Protein AF-A0A527W519-F1 (afdb_monomer_lite)

Structure (mmCIF, N/CA/C/O backbone):
data_AF-A0A527W519-F1
#
_entry.id   AF-A0A527W519-F1
#
loop_
_atom_site.group_PDB
_atom_site.id
_atom_site.type_symbol
_atom_site.label_atom_id
_atom_site.label_alt_id
_atom_site.label_comp_id
_atom_site.label_asym_id
_atom_site.label_entity_id
_atom_site.label_seq_id
_atom_site.pdbx_PDB_ins_code
_atom_site.Cartn_x
_atom_site.Cartn_y
_atom_site.Cartn_z
_atom_site.occupancy
_atom_site.B_iso_or_equiv
_atom_site.auth_seq_id
_atom_site.auth_comp_id
_atom_site.auth_asym_id
_atom_site.auth_atom_id
_atom_site.pdbx_PDB_model_num
ATOM 1 N N . MET A 1 1 ? -1.863 3.036 0.961 1.00 98.06 1 MET A N 1
ATOM 2 C CA . MET A 1 1 ? -2.143 2.709 -0.455 1.00 98.06 1 MET A CA 1
ATOM 3 C C . MET A 1 1 ? -0.894 2.988 -1.272 1.00 98.06 1 MET A C 1
ATOM 5 O O . MET A 1 1 ? -0.318 4.059 -1.117 1.00 98.06 1 MET A O 1
ATOM 9 N N . VAL A 1 2 ? -0.443 2.022 -2.071 1.00 98.62 2 VAL A N 1
ATOM 10 C CA . VAL A 1 2 ? 0.849 2.045 -2.775 1.00 98.62 2 VAL A CA 1
ATOM 11 C C . VAL A 1 2 ? 0.603 1.931 -4.282 1.00 98.62 2 VAL A C 1
ATOM 13 O O . VAL A 1 2 ? -0.106 1.029 -4.736 1.00 98.62 2 VAL A O 1
ATOM 16 N N . HIS A 1 3 ? 1.136 2.879 -5.057 1.00 98.44 3 HIS A N 1
ATOM 17 C CA . HIS A 1 3 ? 0.971 2.928 -6.513 1.00 98.44 3 HIS A CA 1
ATOM 18 C C . HIS A 1 3 ? 1.938 1.981 -7.241 1.00 98.44 3 HIS A C 1
ATOM 20 O O . HIS A 1 3 ? 3.043 1.697 -6.771 1.00 98.44 3 HIS A O 1
ATOM 26 N N . GLY A 1 4 ? 1.523 1.518 -8.420 1.00 97.25 4 GLY A N 1
ATOM 27 C CA . GLY A 1 4 ? 2.329 0.660 -9.287 1.00 97.25 4 GLY A CA 1
ATOM 28 C C . GLY A 1 4 ? 3.452 1.401 -10.019 1.00 97.25 4 GLY A C 1
ATOM 29 O O . GLY A 1 4 ? 3.698 2.588 -9.795 1.00 97.25 4 GLY A O 1
ATOM 30 N N . ALA A 1 5 ? 4.133 0.682 -10.912 1.00 95.75 5 ALA A N 1
ATOM 31 C CA . ALA A 1 5 ? 5.157 1.249 -11.783 1.00 95.75 5 ALA A CA 1
ATOM 32 C C . ALA A 1 5 ? 4.562 2.310 -12.728 1.00 95.75 5 ALA A C 1
ATOM 34 O O . ALA A 1 5 ? 3.402 2.198 -13.121 1.00 95.75 5 ALA A O 1
ATOM 35 N N . TYR A 1 6 ? 5.368 3.312 -13.100 1.00 93.62 6 TYR A N 1
ATOM 36 C CA . TYR A 1 6 ? 4.996 4.413 -14.011 1.00 93.62 6 TYR A CA 1
ATOM 37 C C . TYR A 1 6 ? 3.810 5.285 -13.559 1.00 93.62 6 TYR A C 1
ATOM 39 O O . TYR A 1 6 ? 3.243 6.019 -14.363 1.00 93.62 6 TYR A O 1
ATOM 47 N N . ALA A 1 7 ? 3.445 5.217 -12.280 1.00 95.38 7 ALA A N 1
ATOM 48 C CA . ALA A 1 7 ? 2.415 6.041 -11.659 1.00 95.38 7 ALA A CA 1
ATOM 49 C C . ALA A 1 7 ? 2.991 6.792 -10.451 1.00 95.38 7 ALA A C 1
ATOM 51 O O . ALA A 1 7 ? 4.107 6.514 -10.014 1.00 95.38 7 ALA A O 1
ATOM 52 N N . ASP A 1 8 ? 2.203 7.693 -9.880 1.00 96.69 8 ASP A N 1
ATOM 53 C CA . ASP A 1 8 ? 2.460 8.310 -8.583 1.00 96.69 8 ASP A CA 1
ATOM 54 C C . ASP A 1 8 ? 1.215 8.203 -7.686 1.00 96.69 8 ASP A C 1
ATOM 56 O O . ASP A 1 8 ? 0.201 7.603 -8.057 1.00 96.69 8 ASP A O 1
ATOM 60 N N . GLY A 1 9 ? 1.292 8.756 -6.476 1.00 94.75 9 GLY A N 1
ATOM 61 C CA . GLY A 1 9 ? 0.217 8.701 -5.493 1.00 94.75 9 GLY A CA 1
ATOM 62 C C . GLY A 1 9 ? -1.110 9.321 -5.950 1.00 94.75 9 GLY A C 1
ATOM 63 O O . GLY A 1 9 ? -2.160 8.944 -5.426 1.00 94.75 9 GLY A O 1
ATOM 64 N N . SER A 1 10 ? -1.102 10.215 -6.942 1.00 97.06 10 SER A N 1
ATOM 65 C CA . SER A 1 10 ? -2.317 10.860 -7.449 1.00 97.06 10 SER A CA 1
ATOM 66 C C . SER A 1 10 ? -3.289 9.876 -8.107 1.00 97.06 10 SER A C 1
ATOM 68 O O . SER A 1 10 ? -4.489 10.156 -8.133 1.00 97.06 10 SER A O 1
ATOM 70 N N . CYS A 1 11 ? -2.833 8.684 -8.526 1.00 96.69 11 CYS A N 1
ATOM 71 C CA . CYS A 1 11 ? -3.709 7.635 -9.067 1.00 96.69 11 CYS A CA 1
ATOM 72 C C . CYS A 1 11 ? -4.778 7.154 -8.070 1.00 96.69 11 CYS A C 1
ATOM 74 O O . CYS A 1 11 ? -5.717 6.458 -8.446 1.00 96.69 11 CYS A O 1
ATOM 76 N N . TRP A 1 12 ? -4.627 7.505 -6.793 1.00 98.19 12 TRP A N 1
ATOM 77 C CA . TRP A 1 12 ? -5.543 7.157 -5.717 1.00 98.19 12 TRP A CA 1
ATOM 78 C C . TRP A 1 12 ? -6.461 8.301 -5.274 1.00 98.19 12 TRP A C 1
ATOM 80 O O . TRP A 1 12 ? -7.243 8.094 -4.351 1.00 98.19 12 TRP A O 1
ATOM 90 N N . SER A 1 13 ? -6.388 9.486 -5.890 1.00 97.31 13 SER A N 1
ATOM 91 C CA . SER A 1 13 ? -7.056 10.704 -5.393 1.00 97.31 13 SER A CA 1
ATOM 92 C C . SER A 1 13 ? -8.565 10.529 -5.182 1.00 97.31 13 SER A C 1
ATOM 94 O O . SER A 1 13 ? -9.077 10.855 -4.111 1.00 97.31 13 SER A O 1
ATOM 96 N N . ASP A 1 14 ? -9.265 9.928 -6.147 1.00 97.62 14 ASP A N 1
ATOM 97 C CA . ASP A 1 14 ? -10.711 9.692 -6.041 1.00 97.62 14 ASP A CA 1
ATOM 98 C C . ASP A 1 14 ? -11.045 8.690 -4.925 1.00 97.62 14 ASP A C 1
ATOM 100 O O . ASP A 1 14 ? -11.962 8.896 -4.129 1.00 97.62 14 ASP A O 1
ATOM 104 N N . VAL A 1 15 ? -10.249 7.621 -4.809 1.00 97.94 15 VAL A N 1
ATOM 105 C CA . VAL A 1 15 ? -10.416 6.589 -3.773 1.00 97.94 15 VAL A CA 1
ATOM 106 C C . VAL A 1 15 ? -10.148 7.161 -2.381 1.00 97.94 15 VAL A C 1
ATOM 108 O O . VAL A 1 15 ? -10.861 6.831 -1.435 1.00 97.94 15 VAL A O 1
ATOM 111 N N . VAL A 1 16 ? -9.158 8.048 -2.247 1.00 98.31 16 VAL A N 1
ATOM 112 C CA . VAL A 1 16 ? -8.878 8.766 -0.997 1.00 98.31 16 VAL A CA 1
ATOM 113 C C . VAL A 1 16 ? -10.105 9.555 -0.549 1.00 98.31 16 VAL A C 1
ATOM 115 O O . VAL A 1 16 ? -10.497 9.430 0.610 1.00 98.31 16 VAL A O 1
ATOM 118 N N . GLY A 1 17 ? -10.745 10.299 -1.458 1.00 97.81 17 GLY A N 1
ATOM 119 C CA . GLY A 1 17 ? -11.960 11.055 -1.148 1.00 97.81 17 GLY A CA 1
ATOM 120 C C . GLY A 1 17 ? -13.101 10.161 -0.653 1.00 97.81 17 GLY A C 1
ATOM 121 O O . GLY A 1 17 ? -13.712 10.447 0.377 1.00 97.81 17 GLY A O 1
ATOM 122 N N . ILE A 1 18 ? -13.337 9.033 -1.328 1.00 98.50 18 ILE A N 1
ATOM 123 C CA . ILE A 1 18 ? -14.371 8.058 -0.944 1.00 98.50 18 ILE A CA 1
ATOM 124 C C . ILE A 1 18 ? -14.085 7.461 0.443 1.00 98.50 18 ILE A C 1
ATOM 126 O O . ILE A 1 18 ? -14.976 7.382 1.289 1.00 98.50 18 ILE A O 1
ATOM 130 N N . LEU A 1 19 ? -12.839 7.063 0.712 1.00 98.06 19 LEU A N 1
ATOM 131 C CA . LEU A 1 19 ? -12.455 6.469 1.995 1.00 98.06 19 LEU A CA 1
ATOM 132 C C . LEU A 1 1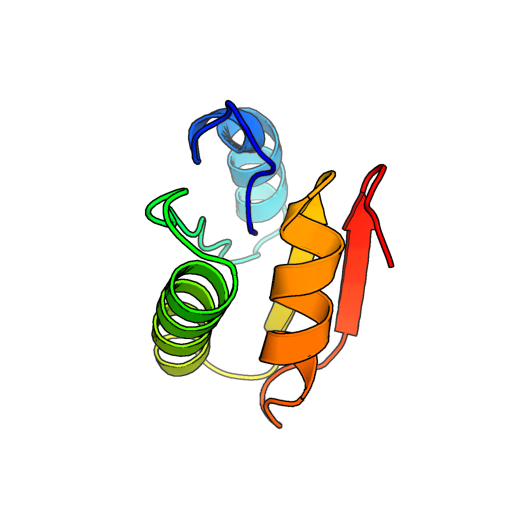9 ? -12.546 7.470 3.150 1.00 98.06 19 LEU A C 1
ATOM 134 O O . LEU A 1 19 ? -12.994 7.107 4.236 1.00 98.06 19 LEU A O 1
ATOM 138 N N . GLN A 1 20 ? -12.166 8.727 2.919 1.00 98.06 20 GLN A N 1
ATOM 139 C CA . GLN A 1 20 ? -12.323 9.793 3.909 1.00 98.06 20 GLN A CA 1
ATOM 140 C C . GLN A 1 20 ? -13.799 10.045 4.238 1.00 98.06 20 GLN A C 1
ATOM 142 O O . GLN A 1 20 ? -14.146 10.152 5.413 1.00 98.06 20 GLN A O 1
ATOM 147 N N . GLN A 1 21 ? -14.681 10.071 3.231 1.00 98.31 21 GLN A N 1
ATOM 148 C CA . GLN A 1 21 ? -16.132 10.182 3.444 1.00 98.31 21 GLN A CA 1
ATOM 149 C C . GLN A 1 21 ? -16.699 8.996 4.236 1.00 98.31 21 GLN A C 1
ATOM 151 O O . GLN A 1 21 ? -17.623 9.168 5.026 1.00 98.31 21 GLN A O 1
ATOM 156 N N . ALA A 1 22 ? -16.113 7.809 4.077 1.00 97.94 22 ALA A N 1
ATOM 157 C CA . ALA A 1 22 ? -16.449 6.618 4.853 1.00 97.94 22 ALA A CA 1
ATOM 158 C C . ALA A 1 22 ? -15.800 6.575 6.257 1.00 97.94 22 ALA A C 1
ATOM 160 O O . ALA A 1 22 ? -15.968 5.592 6.975 1.00 97.94 22 ALA A O 1
ATOM 161 N N . GLY A 1 23 ? -15.073 7.621 6.672 1.00 97.38 23 GLY A N 1
ATOM 162 C CA . GLY A 1 23 ? -14.486 7.742 8.012 1.00 97.38 23 GLY A CA 1
ATOM 163 C C . GLY A 1 23 ? -13.098 7.115 8.181 1.00 97.38 23 GLY A C 1
ATOM 164 O O . GLY A 1 23 ? -12.587 7.056 9.300 1.00 97.38 23 GLY A O 1
ATOM 165 N N . PHE A 1 24 ? -12.461 6.666 7.098 1.00 97.00 24 PHE A N 1
ATOM 166 C CA . PHE A 1 24 ? -11.095 6.147 7.135 1.00 97.00 24 PHE A CA 1
ATOM 167 C C . PHE A 1 24 ? -10.049 7.265 7.035 1.00 97.00 24 PHE A C 1
ATOM 169 O O . PHE A 1 24 ? -10.316 8.374 6.572 1.00 97.00 24 PHE A O 1
ATOM 176 N N . ARG A 1 25 ? -8.811 6.949 7.435 1.00 96.69 25 ARG A N 1
ATOM 177 C CA . ARG A 1 25 ? -7.641 7.839 7.348 1.00 96.69 25 ARG A CA 1
ATOM 178 C C . ARG A 1 25 ? -6.630 7.292 6.329 1.00 96.69 25 ARG A C 1
ATOM 180 O O . ARG A 1 25 ? -5.605 6.743 6.724 1.00 96.69 25 ARG A O 1
ATOM 187 N N . PRO A 1 26 ? -6.915 7.360 5.016 1.00 97.50 26 PRO A N 1
ATOM 188 C CA . PRO A 1 26 ? -6.020 6.798 4.014 1.00 97.50 26 PRO A CA 1
ATOM 189 C C . PRO A 1 26 ? -4.689 7.556 3.978 1.00 97.50 26 PRO A C 1
ATOM 191 O O . PRO A 1 26 ? -4.650 8.783 3.973 1.00 97.50 26 PRO A O 1
ATOM 194 N N . THR A 1 27 ? -3.592 6.806 3.895 1.00 98.19 27 THR A N 1
ATOM 195 C CA . THR A 1 27 ? -2.257 7.335 3.594 1.00 98.19 27 THR A CA 1
ATOM 196 C C . THR A 1 27 ? -1.805 6.798 2.244 1.00 98.19 27 THR A C 1
ATOM 198 O O . THR A 1 27 ? -1.860 5.587 1.994 1.00 98.19 27 THR A O 1
ATOM 201 N N . VAL A 1 28 ? -1.360 7.692 1.366 1.00 98.31 28 VAL A N 1
ATOM 202 C CA . VAL A 1 28 ? -0.808 7.341 0.055 1.00 98.31 28 VAL A CA 1
ATOM 203 C C . VAL A 1 28 ? 0.712 7.358 0.141 1.00 98.31 28 VAL A C 1
ATOM 205 O O . VAL A 1 28 ? 1.307 8.341 0.573 1.00 98.31 28 VAL A O 1
ATOM 208 N N . VAL A 1 29 ? 1.339 6.252 -0.250 1.00 98.31 29 VAL A N 1
ATOM 209 C CA . VAL A 1 29 ? 2.794 6.107 -0.233 1.00 98.31 29 VAL A CA 1
ATOM 210 C C . VAL A 1 29 ? 3.338 6.513 -1.593 1.00 98.31 29 VAL A C 1
ATOM 212 O O . VAL A 1 29 ? 3.069 5.840 -2.588 1.00 98.31 29 VAL A O 1
ATOM 215 N N . GLN A 1 30 ? 4.131 7.585 -1.614 1.00 97.81 30 GLN A N 1
ATOM 216 C CA . GLN A 1 30 ? 4.962 7.943 -2.757 1.00 97.81 30 GLN A CA 1
ATOM 217 C C . GLN A 1 30 ? 6.311 7.242 -2.615 1.00 97.81 30 GLN A C 1
ATOM 219 O O . GLN A 1 30 ? 7.162 7.659 -1.827 1.00 97.81 30 GLN A O 1
ATOM 224 N N . HIS A 1 31 ? 6.492 6.145 -3.342 1.00 97.25 31 HIS A N 1
ATOM 225 C CA . HIS A 1 31 ? 7.749 5.402 -3.321 1.00 97.25 31 HIS A CA 1
ATOM 226 C C . HIS A 1 31 ? 8.643 5.804 -4.502 1.00 97.25 31 HIS A C 1
ATOM 228 O O . HIS A 1 31 ? 8.143 6.343 -5.491 1.00 97.25 31 HIS A O 1
ATOM 234 N N . PRO A 1 32 ? 9.969 5.605 -4.411 1.00 96.25 32 PRO A N 1
ATOM 235 C CA . PRO A 1 32 ? 10.905 6.248 -5.331 1.00 96.25 32 PRO A CA 1
ATOM 236 C C . PRO A 1 32 ? 10.963 5.610 -6.725 1.00 96.25 32 PRO A C 1
ATOM 238 O O . PRO A 1 32 ? 11.646 6.153 -7.585 1.00 96.25 32 PRO A O 1
ATOM 241 N N . LEU A 1 33 ? 10.293 4.471 -6.959 1.00 95.81 33 LEU A N 1
ATOM 242 C CA . LEU A 1 33 ? 10.341 3.723 -8.228 1.00 95.81 33 LEU A CA 1
ATOM 243 C C . LEU A 1 33 ? 11.762 3.307 -8.668 1.00 95.81 33 LEU A C 1
ATOM 245 O O . LEU A 1 33 ? 11.989 3.025 -9.841 1.00 95.81 33 LEU A O 1
ATOM 249 N N . THR A 1 34 ? 12.716 3.247 -7.735 1.00 97.12 34 THR A N 1
ATOM 250 C CA . THR A 1 34 ? 14.116 2.885 -8.009 1.00 97.12 34 THR A CA 1
ATOM 251 C C . THR A 1 34 ? 14.387 1.400 -7.794 1.00 97.12 34 THR A C 1
ATOM 253 O O . THR A 1 34 ? 14.905 0.733 -8.684 1.00 97.12 34 THR A O 1
ATOM 256 N N . THR A 1 35 ? 14.034 0.865 -6.622 1.00 97.62 35 THR A N 1
ATOM 257 C CA . THR A 1 35 ? 14.187 -0.556 -6.274 1.00 97.62 35 THR A CA 1
ATOM 258 C C . THR A 1 35 ? 12.985 -1.052 -5.471 1.00 97.62 35 THR A C 1
ATOM 260 O O . THR A 1 35 ? 12.264 -0.259 -4.858 1.00 97.62 35 THR A O 1
ATOM 263 N N . LEU A 1 36 ? 12.775 -2.375 -5.456 1.00 97.44 36 LEU A N 1
ATOM 264 C CA . LEU A 1 36 ? 11.746 -3.008 -4.623 1.00 97.44 36 LEU A CA 1
ATOM 265 C C . LEU A 1 36 ? 11.979 -2.705 -3.137 1.00 97.44 36 LEU A C 1
ATOM 267 O O . LEU A 1 36 ? 11.072 -2.217 -2.470 1.00 97.44 36 LEU A O 1
ATOM 271 N N . GLU A 1 37 ? 13.210 -2.895 -2.659 1.00 98.50 37 GLU A N 1
ATOM 272 C CA . GLU A 1 37 ? 13.608 -2.617 -1.275 1.00 98.50 37 GLU A CA 1
ATOM 273 C C . GLU A 1 37 ? 13.317 -1.165 -0.876 1.00 98.50 37 GLU A C 1
ATOM 275 O O . GLU A 1 37 ? 12.694 -0.915 0.152 1.00 98.50 37 GLU A O 1
ATOM 280 N N . ALA A 1 38 ? 13.664 -0.189 -1.723 1.00 98.50 38 ALA A N 1
ATOM 281 C CA . ALA A 1 38 ? 13.369 1.213 -1.442 1.00 98.50 38 ALA A CA 1
ATOM 282 C C . ALA A 1 38 ? 11.854 1.488 -1.376 1.00 98.50 38 ALA A C 1
ATOM 284 O O . ALA A 1 38 ? 11.407 2.331 -0.590 1.00 98.50 38 ALA A O 1
ATOM 285 N N . GLY A 1 39 ? 11.057 0.768 -2.174 1.00 98.50 39 GLY A N 1
ATOM 286 C CA . GLY A 1 39 ? 9.597 0.812 -2.116 1.00 98.50 39 GLY A CA 1
ATOM 287 C C . GLY A 1 39 ? 9.017 0.216 -0.833 1.00 98.50 39 GLY A C 1
ATOM 288 O O . GLY A 1 39 ? 8.117 0.805 -0.223 1.00 98.50 39 GLY A O 1
ATOM 289 N N . VAL A 1 40 ? 9.572 -0.909 -0.385 1.00 98.75 40 VAL A N 1
ATOM 290 C CA . VAL A 1 40 ? 9.224 -1.552 0.889 1.00 98.75 40 VAL A CA 1
ATOM 291 C C . VAL A 1 40 ? 9.574 -0.642 2.059 1.00 98.75 40 VAL A C 1
ATOM 293 O O . VAL A 1 40 ? 8.718 -0.395 2.904 1.00 98.75 40 VAL A O 1
ATOM 296 N N . GLU A 1 41 ? 10.762 -0.041 2.070 1.00 98.75 41 GLU A N 1
ATOM 297 C CA . GLU A 1 41 ? 11.180 0.880 3.130 1.00 98.75 41 GLU A CA 1
ATOM 298 C C . GLU A 1 41 ? 10.325 2.153 3.186 1.00 98.75 41 GLU A C 1
ATOM 300 O O . GLU A 1 41 ? 9.962 2.620 4.268 1.00 98.75 41 GLU A O 1
ATOM 305 N N . ALA A 1 42 ? 9.935 2.710 2.035 1.00 98.62 42 ALA A N 1
ATOM 306 C CA . ALA A 1 42 ? 8.982 3.822 1.998 1.00 98.62 42 ALA A CA 1
ATOM 307 C C . ALA A 1 42 ? 7.620 3.431 2.592 1.00 98.62 42 ALA A C 1
ATOM 309 O O . ALA A 1 42 ? 7.024 4.201 3.348 1.00 98.62 42 ALA A O 1
ATOM 310 N N . THR A 1 43 ? 7.155 2.216 2.299 1.00 98.62 43 THR A N 1
ATOM 311 C CA . THR A 1 43 ? 5.883 1.693 2.809 1.00 98.62 43 THR A CA 1
ATOM 312 C C . THR A 1 43 ? 5.953 1.404 4.310 1.00 98.62 43 THR A C 1
ATOM 314 O O . THR A 1 43 ? 5.044 1.794 5.039 1.00 98.62 43 THR A O 1
ATOM 317 N N . ARG A 1 44 ? 7.053 0.825 4.808 1.00 98.56 44 ARG A N 1
ATOM 318 C CA . ARG A 1 44 ? 7.296 0.595 6.245 1.00 98.56 44 ARG A CA 1
ATOM 319 C C . ARG A 1 44 ? 7.277 1.888 7.051 1.00 98.56 44 ARG A C 1
ATOM 321 O O . ARG A 1 44 ? 6.621 1.946 8.087 1.00 98.56 44 ARG A O 1
ATOM 328 N N . ARG A 1 45 ? 7.909 2.958 6.551 1.00 98.50 45 ARG A N 1
ATOM 329 C CA . ARG A 1 45 ? 7.826 4.282 7.194 1.00 98.50 45 ARG A CA 1
ATOM 330 C C . ARG A 1 45 ? 6.385 4.784 7.297 1.00 98.50 45 ARG A C 1
ATOM 332 O O . ARG A 1 45 ? 6.013 5.340 8.324 1.00 98.50 45 ARG A O 1
ATOM 339 N N . ALA A 1 46 ? 5.565 4.563 6.269 1.00 98.25 46 ALA A N 1
ATOM 340 C CA . ALA A 1 46 ? 4.156 4.947 6.304 1.00 98.25 46 ALA A CA 1
ATOM 341 C C . ALA A 1 46 ? 3.335 4.106 7.299 1.00 98.25 46 ALA A C 1
ATOM 343 O O . ALA A 1 46 ? 2.502 4.671 8.003 1.00 98.25 46 ALA A O 1
ATOM 344 N N . ILE A 1 47 ? 3.589 2.792 7.395 1.00 98.25 47 ILE A N 1
ATOM 345 C CA . ILE A 1 47 ? 2.960 1.890 8.382 1.00 98.25 47 ILE A CA 1
ATOM 346 C C . ILE A 1 47 ? 3.326 2.304 9.810 1.00 98.25 47 ILE A C 1
ATOM 348 O O . ILE A 1 47 ? 2.461 2.363 10.684 1.00 98.25 47 ILE A O 1
ATOM 352 N N . ALA A 1 48 ? 4.595 2.644 10.055 1.00 98.00 48 ALA A N 1
ATOM 353 C CA . ALA A 1 48 ? 5.062 3.074 11.370 1.00 98.00 48 ALA A CA 1
ATOM 354 C C . ALA A 1 48 ? 4.281 4.292 11.891 1.00 98.00 48 ALA A C 1
ATOM 356 O O . ALA A 1 48 ? 3.980 4.347 13.084 1.00 98.00 48 ALA A O 1
ATOM 357 N N . LEU A 1 49 ? 3.899 5.201 10.987 1.00 97.38 49 LEU A N 1
ATOM 358 C CA . LEU A 1 49 ? 3.115 6.408 11.265 1.00 97.38 49 LEU A CA 1
ATOM 359 C C . LEU A 1 49 ? 1.597 6.175 11.349 1.00 97.38 49 LEU A C 1
ATOM 361 O O . LEU A 1 49 ? 0.875 7.113 11.672 1.00 97.38 49 LEU A O 1
ATOM 365 N N . GLN A 1 50 ? 1.093 4.974 11.043 1.00 96.88 50 GLN A N 1
ATOM 366 C CA . GLN A 1 50 ? -0.323 4.661 11.244 1.00 96.88 50 GLN A CA 1
ATOM 367 C C . GLN A 1 50 ? -0.629 4.364 12.714 1.00 96.88 50 GLN A C 1
ATOM 369 O O . GLN A 1 50 ? 0.137 3.684 13.416 1.00 96.88 50 GLN A O 1
ATOM 374 N N . ASP A 1 51 ? -1.817 4.799 13.125 1.00 94.75 51 ASP A N 1
ATOM 375 C CA . ASP A 1 51 ? -2.393 4.528 14.434 1.00 94.75 51 ASP A CA 1
ATOM 376 C C . ASP A 1 51 ? -3.330 3.315 14.359 1.00 94.75 51 ASP A C 1
ATOM 378 O O . ASP A 1 51 ? -4.446 3.394 13.845 1.00 94.75 51 ASP A O 1
ATOM 382 N N . GLY A 1 52 ? -2.878 2.184 14.903 1.00 94.00 52 GLY A N 1
ATOM 383 C CA . GLY A 1 52 ? -3.672 0.958 15.005 1.00 94.00 52 GLY A CA 1
ATOM 384 C C . GLY A 1 52 ? -3.632 0.042 13.768 1.00 94.00 52 GLY A C 1
ATOM 385 O O . GLY A 1 52 ? -2.741 0.167 12.920 1.00 94.00 52 GLY A O 1
ATOM 386 N N . PRO A 1 53 ? -4.564 -0.931 13.694 1.00 97.31 53 PRO A N 1
ATOM 387 C CA . PRO A 1 53 ? -4.621 -1.914 12.615 1.00 97.31 53 PRO A CA 1
ATOM 388 C C . PRO A 1 53 ? -4.731 -1.258 11.233 1.00 97.31 53 PRO A C 1
ATOM 390 O O . PRO A 1 53 ? -5.620 -0.446 10.988 1.00 97.31 53 PRO A O 1
ATOM 393 N N . THR A 1 54 ? -3.837 -1.632 10.321 1.00 98.12 54 THR A N 1
ATOM 394 C CA . THR A 1 54 ? -3.662 -0.991 9.013 1.00 98.12 54 THR A CA 1
ATOM 395 C C . THR A 1 54 ? -3.958 -1.959 7.873 1.00 98.12 54 THR A C 1
ATOM 397 O O . THR A 1 54 ? -3.407 -3.055 7.817 1.00 98.12 54 THR A O 1
ATOM 400 N N . VAL A 1 55 ? -4.774 -1.531 6.909 1.00 98.44 55 VAL A N 1
ATOM 401 C CA . VAL A 1 55 ? -4.966 -2.255 5.644 1.00 98.44 55 VAL A CA 1
ATOM 402 C C . VAL A 1 55 ? -3.978 -1.725 4.607 1.00 98.44 55 VAL A C 1
ATOM 404 O O . VAL A 1 55 ? -3.984 -0.533 4.285 1.00 98.44 55 VAL A O 1
ATOM 407 N N . LEU A 1 56 ? -3.141 -2.602 4.051 1.00 98.31 56 LEU A N 1
ATOM 408 C CA . LEU A 1 56 ? -2.254 -2.249 2.943 1.00 98.31 56 LEU A CA 1
ATOM 409 C C . LEU A 1 56 ? -2.899 -2.593 1.608 1.00 98.31 56 LEU A C 1
ATOM 411 O O . LEU A 1 56 ? -3.344 -3.710 1.377 1.00 98.31 56 LEU A O 1
ATOM 415 N N . VAL A 1 57 ? -2.898 -1.617 0.706 1.00 98.69 57 VAL A N 1
ATOM 416 C CA . VAL A 1 57 ? -3.461 -1.741 -0.640 1.00 98.69 57 VAL A CA 1
ATOM 417 C C . VAL A 1 57 ? -2.353 -1.494 -1.652 1.00 98.69 57 VAL A C 1
ATOM 419 O O . VAL A 1 57 ? -1.726 -0.431 -1.595 1.00 98.69 57 VAL A O 1
ATOM 422 N N . GLY A 1 58 ? -2.124 -2.438 -2.564 1.00 98.44 58 GLY A N 1
ATOM 423 C CA . GLY A 1 58 ? -1.131 -2.333 -3.635 1.00 98.44 58 GLY A CA 1
ATOM 424 C C . GLY A 1 58 ? -1.757 -2.538 -5.013 1.00 98.44 58 GLY A C 1
ATOM 425 O O . GLY A 1 58 ? -2.520 -3.484 -5.208 1.00 98.44 58 GLY A O 1
ATOM 426 N N . HIS A 1 59 ? -1.426 -1.665 -5.971 1.00 98.44 59 HIS A N 1
ATOM 427 C CA . HIS A 1 59 ? -1.821 -1.801 -7.378 1.00 98.44 59 HIS A CA 1
ATOM 428 C C . HIS A 1 59 ? -0.652 -2.238 -8.275 1.00 98.44 59 HIS A C 1
ATOM 430 O O . HIS A 1 59 ? 0.451 -1.696 -8.168 1.00 98.44 59 HIS A O 1
ATOM 436 N N . SER A 1 60 ? -0.891 -3.164 -9.212 1.00 97.25 60 SER A N 1
ATOM 437 C CA . SER A 1 60 ? 0.112 -3.607 -10.197 1.00 97.25 60 SER A CA 1
ATOM 438 C C . SER A 1 60 ? 1.424 -4.071 -9.528 1.00 97.25 60 SER A C 1
ATOM 440 O O . SER A 1 60 ? 1.396 -4.925 -8.640 1.00 97.25 60 SER A O 1
ATOM 442 N N . PHE A 1 61 ? 2.574 -3.513 -9.919 1.00 96.62 61 PHE A N 1
ATOM 443 C CA . PHE A 1 61 ? 3.897 -3.762 -9.327 1.00 96.62 61 PHE A CA 1
ATOM 444 C C . PHE A 1 61 ? 3.918 -3.651 -7.794 1.00 96.62 61 PHE A C 1
ATOM 446 O O . PHE A 1 61 ? 4.641 -4.398 -7.137 1.00 96.62 61 PHE A O 1
ATOM 453 N N . ALA A 1 62 ? 3.098 -2.769 -7.211 1.00 97.81 62 ALA A N 1
ATOM 454 C CA . ALA A 1 62 ? 3.067 -2.580 -5.766 1.00 97.81 62 ALA A CA 1
ATOM 455 C C . ALA A 1 62 ? 2.530 -3.786 -4.994 1.00 97.81 62 ALA A C 1
ATOM 457 O O . ALA A 1 62 ? 2.688 -3.813 -3.779 1.00 97.81 62 ALA A O 1
ATOM 458 N N . GLY A 1 63 ? 1.943 -4.783 -5.663 1.00 98.19 63 GLY A N 1
ATOM 459 C CA . GLY A 1 63 ? 1.607 -6.055 -5.028 1.00 98.19 63 GLY A CA 1
ATOM 460 C C . GLY A 1 63 ? 2.823 -6.724 -4.373 1.00 98.19 63 GLY A C 1
ATOM 461 O O . GLY A 1 63 ? 2.721 -7.175 -3.237 1.00 98.19 63 GLY A O 1
ATOM 462 N N . MET A 1 64 ? 4.003 -6.663 -5.000 1.00 98.25 64 MET A N 1
ATOM 463 C CA . MET A 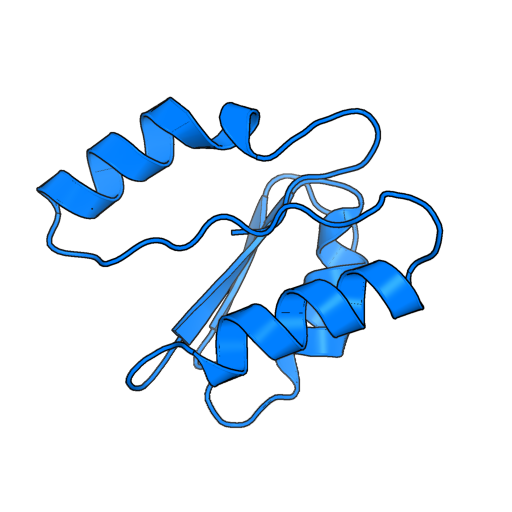1 64 ? 5.243 -7.176 -4.397 1.00 98.25 64 MET A CA 1
ATOM 464 C C . MET A 1 64 ? 5.649 -6.349 -3.167 1.00 98.25 64 MET A C 1
ATOM 466 O O . MET A 1 64 ? 5.941 -6.908 -2.114 1.00 98.25 64 MET A O 1
ATOM 470 N N . ILE A 1 65 ? 5.568 -5.013 -3.264 1.00 98.56 65 ILE A N 1
ATOM 471 C CA . ILE A 1 65 ? 5.881 -4.100 -2.151 1.00 98.56 65 ILE A CA 1
ATOM 472 C C . ILE A 1 65 ? 4.984 -4.379 -0.937 1.00 98.56 65 ILE A C 1
ATOM 474 O O . ILE A 1 65 ? 5.483 -4.505 0.180 1.00 98.56 65 ILE A O 1
ATOM 478 N N . VAL A 1 66 ? 3.661 -4.460 -1.131 1.00 98.50 66 VAL A N 1
ATOM 479 C CA . VAL A 1 66 ? 2.724 -4.658 -0.012 1.00 98.50 66 VAL A CA 1
ATOM 480 C C . VAL A 1 66 ? 2.758 -6.077 0.542 1.00 98.50 66 VAL A C 1
ATOM 482 O O . VAL A 1 66 ? 2.427 -6.256 1.707 1.00 98.50 66 VAL A O 1
ATOM 485 N N . THR A 1 67 ? 3.196 -7.064 -0.244 1.00 98.31 67 THR A N 1
ATOM 486 C CA . THR A 1 67 ? 3.424 -8.431 0.247 1.00 98.31 67 THR A CA 1
ATOM 487 C C . THR A 1 67 ? 4.590 -8.461 1.230 1.00 98.31 67 THR A C 1
ATOM 489 O O . THR A 1 67 ? 4.443 -8.965 2.339 1.00 98.31 67 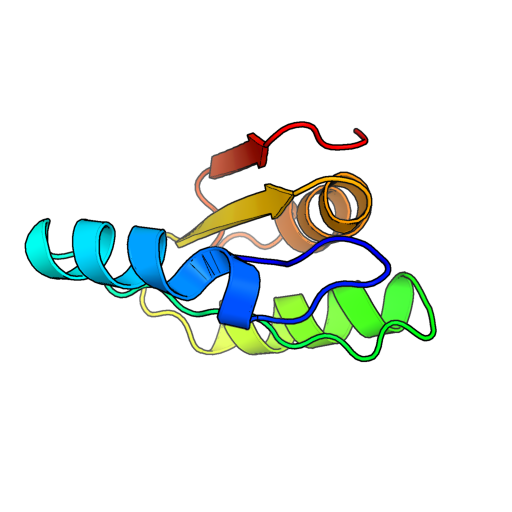THR A O 1
ATOM 492 N N . GLU A 1 68 ? 5.726 -7.855 0.878 1.00 98.12 68 GLU A N 1
ATOM 493 C CA . GLU A 1 68 ? 6.899 -7.821 1.762 1.00 98.12 68 GLU A CA 1
ATOM 494 C C . GLU A 1 68 ? 6.702 -6.900 2.976 1.00 98.12 68 GLU A C 1
ATOM 496 O O . GLU A 1 68 ? 7.032 -7.267 4.106 1.00 98.12 68 GLU A O 1
ATOM 501 N N . ALA A 1 69 ? 6.137 -5.704 2.775 1.00 98.25 69 ALA A N 1
ATOM 502 C CA . ALA A 1 69 ? 5.826 -4.782 3.872 1.00 98.25 69 ALA A CA 1
ATOM 503 C C . ALA A 1 69 ? 4.678 -5.293 4.765 1.00 98.25 69 ALA A C 1
ATOM 505 O O . ALA A 1 69 ? 4.580 -4.905 5.927 1.00 98.25 69 ALA A O 1
ATOM 506 N N . GLY A 1 70 ? 3.832 -6.177 4.231 1.00 97.69 70 GLY A N 1
ATOM 507 C CA . GLY A 1 70 ? 2.665 -6.757 4.892 1.00 97.69 70 GLY A CA 1
ATOM 508 C C . GLY A 1 70 ? 2.962 -7.668 6.074 1.00 97.69 70 GLY A C 1
ATOM 509 O O . GLY A 1 70 ? 2.051 -7.984 6.829 1.00 97.69 70 GLY A O 1
ATOM 510 N N . MET A 1 71 ? 4.222 -8.062 6.257 1.00 97.12 71 MET A N 1
ATOM 511 C CA . MET A 1 71 ? 4.664 -8.854 7.407 1.00 97.12 71 MET A CA 1
ATOM 512 C C . MET A 1 71 ? 4.731 -8.041 8.712 1.00 97.12 71 MET A C 1
ATOM 514 O O . MET A 1 71 ? 4.989 -8.609 9.773 1.00 97.12 71 MET A O 1
ATOM 518 N N . ASP A 1 72 ? 4.537 -6.719 8.650 1.00 97.75 72 ASP A N 1
ATOM 519 C CA . ASP A 1 72 ? 4.478 -5.862 9.833 1.00 97.75 72 ASP A CA 1
ATOM 520 C C . ASP A 1 72 ? 3.243 -6.204 10.697 1.00 97.75 72 ASP A C 1
ATOM 522 O O . ASP A 1 72 ? 2.129 -6.267 10.175 1.00 97.75 72 ASP A O 1
ATOM 526 N N . PRO A 1 73 ? 3.393 -6.393 12.021 1.00 97.25 73 PRO A N 1
ATOM 527 C CA . PRO A 1 73 ? 2.295 -6.795 12.900 1.00 97.25 73 PRO A CA 1
ATOM 528 C C . PRO A 1 73 ? 1.158 -5.766 13.014 1.00 97.25 73 PRO A C 1
ATOM 530 O O . PRO A 1 73 ? 0.072 -6.121 13.473 1.00 97.25 73 PRO A O 1
ATOM 533 N N . LYS A 1 74 ? 1.361 -4.501 12.611 1.00 97.38 74 LYS A N 1
ATOM 534 C CA . LYS A 1 74 ? 0.268 -3.521 12.496 1.00 97.38 74 LYS A CA 1
ATOM 535 C C . LYS A 1 74 ? -0.651 -3.809 11.308 1.00 97.38 74 LYS A 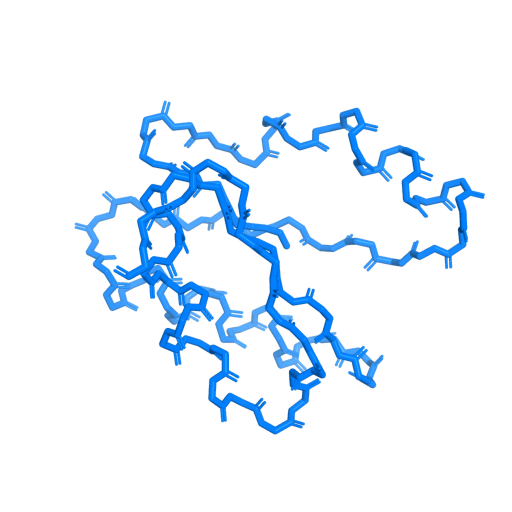C 1
ATOM 537 O O . LYS A 1 74 ? -1.763 -3.279 11.271 1.00 97.38 74 LYS A O 1
ATOM 542 N N . VAL A 1 75 ? -0.213 -4.592 10.323 1.00 98.38 75 VAL A N 1
ATOM 543 C CA . VAL A 1 75 ? -0.978 -4.849 9.101 1.00 98.38 75 VAL A CA 1
ATOM 544 C C . VAL A 1 75 ? -2.029 -5.920 9.367 1.00 98.38 75 VAL A C 1
ATOM 546 O O . VAL A 1 75 ? -1.717 -7.068 9.663 1.00 98.38 75 VAL A O 1
ATOM 549 N N . SER A 1 76 ? -3.301 -5.544 9.253 1.00 98.19 76 SER A N 1
ATOM 550 C CA . SER A 1 76 ? -4.433 -6.441 9.504 1.00 98.19 76 SER A CA 1
ATOM 551 C C . SER A 1 76 ? -4.925 -7.158 8.252 1.00 98.19 76 SER A C 1
ATOM 553 O O . SER A 1 76 ? -5.606 -8.178 8.351 1.00 98.19 76 SER A O 1
ATOM 555 N N . SER A 1 77 ? -4.647 -6.614 7.067 1.00 98.25 77 SER A N 1
ATOM 556 C CA . SER A 1 77 ? -5.081 -7.174 5.785 1.00 98.25 77 SER A CA 1
ATOM 557 C C . SER A 1 77 ? -4.275 -6.608 4.619 1.00 98.25 77 SER A C 1
ATOM 559 O O . SER A 1 77 ? -3.838 -5.453 4.649 1.00 98.25 77 SER A O 1
ATOM 561 N N . LEU A 1 78 ? -4.159 -7.414 3.561 1.00 98.44 78 LEU A N 1
ATOM 562 C CA . LEU A 1 78 ? -3.608 -7.025 2.265 1.00 98.44 78 LEU A CA 1
ATOM 563 C C . LEU A 1 78 ? -4.716 -6.987 1.213 1.00 98.44 78 LEU A C 1
ATOM 565 O O . LEU A 1 78 ? -5.542 -7.894 1.130 1.00 98.44 78 LEU A O 1
ATOM 569 N N . VAL A 1 79 ? -4.709 -5.945 0.387 1.00 98.50 79 VAL A N 1
ATOM 570 C CA . VAL A 1 79 ? -5.613 -5.778 -0.752 1.00 98.50 79 VAL A CA 1
ATOM 571 C C . VAL A 1 79 ? -4.783 -5.611 -2.018 1.00 98.50 79 VAL A C 1
ATOM 573 O O . VAL A 1 79 ? -3.983 -4.682 -2.148 1.00 98.50 79 VAL A O 1
ATOM 576 N N . TYR A 1 80 ? -5.020 -6.501 -2.975 1.00 98.38 80 TYR A N 1
ATOM 577 C CA . TYR A 1 80 ? -4.343 -6.531 -4.266 1.00 98.38 80 TYR A CA 1
ATOM 578 C C . TYR A 1 80 ? -5.287 -6.020 -5.352 1.00 98.38 80 TYR A C 1
ATOM 580 O O . TYR A 1 80 ? -6.303 -6.646 -5.647 1.00 98.38 80 TYR A O 1
ATOM 588 N N . VAL A 1 81 ? -4.954 -4.885 -5.964 1.00 98.00 81 VAL A N 1
ATOM 589 C CA . VAL A 1 81 ? -5.74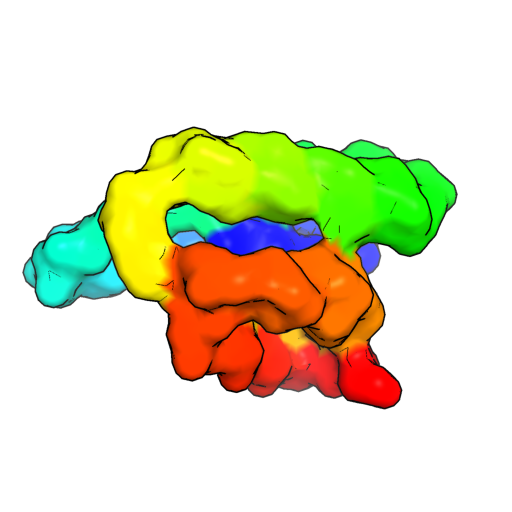3 -4.288 -7.050 1.00 98.00 81 VAL A CA 1
ATOM 590 C C . VAL A 1 81 ? -4.997 -4.505 -8.357 1.00 98.00 81 VAL A C 1
ATOM 592 O O . VAL A 1 81 ? -3.982 -3.857 -8.591 1.00 98.00 81 VAL A O 1
ATOM 595 N N . ALA A 1 82 ? -5.457 -5.438 -9.196 1.00 97.25 82 ALA A N 1
ATOM 596 C CA . ALA A 1 82 ? -4.777 -5.794 -10.452 1.00 97.25 82 ALA A CA 1
ATOM 597 C C . ALA A 1 82 ? -3.251 -5.959 -10.268 1.00 97.25 82 ALA A C 1
ATOM 599 O O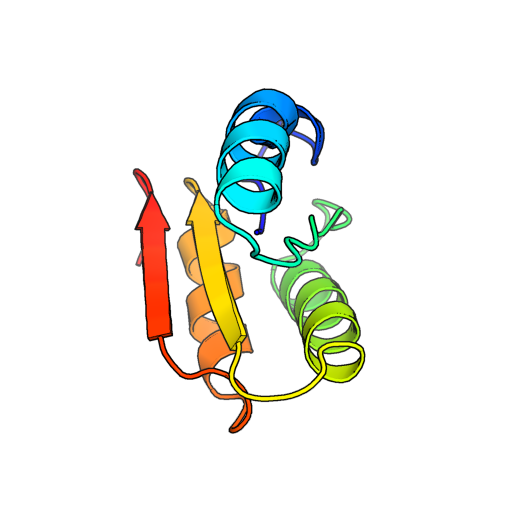 . ALA A 1 82 ? -2.450 -5.420 -11.031 1.00 97.25 82 ALA A O 1
ATOM 600 N N . ALA A 1 83 ? -2.858 -6.611 -9.172 1.00 93.81 83 ALA A N 1
ATOM 601 C CA . ALA A 1 83 ? -1.500 -6.564 -8.656 1.00 93.81 83 ALA A CA 1
ATOM 602 C C . ALA A 1 83 ? -0.758 -7.885 -8.832 1.00 93.81 83 ALA A C 1
ATOM 604 O O . ALA A 1 83 ? -1.359 -8.958 -8.873 1.00 93.81 83 ALA A O 1
ATOM 605 N N . ARG A 1 84 ? 0.569 -7.781 -8.928 1.00 85.56 84 ARG A N 1
ATOM 606 C CA . ARG A 1 84 ? 1.471 -8.930 -8.954 1.00 85.56 84 ARG A CA 1
ATOM 607 C C . ARG A 1 84 ? 1.682 -9.435 -7.527 1.00 85.56 84 ARG A C 1
ATOM 609 O O . ARG A 1 84 ? 2.116 -8.651 -6.687 1.00 85.56 84 ARG A O 1
ATOM 616 N N . VAL A 1 85 ? 1.381 -10.710 -7.292 1.00 76.62 85 VAL A N 1
ATOM 617 C CA . VAL A 1 85 ? 1.544 -11.404 -6.003 1.00 76.62 85 VAL A CA 1
ATOM 618 C C . VAL A 1 85 ? 2.776 -12.295 -6.049 1.00 76.62 85 VAL A C 1
ATOM 620 O O . VAL A 1 85 ? 3.032 -12.858 -7.140 1.00 76.62 85 VAL A O 1
#

pLDDT: mean 97.22, std 2.83, range [76.62, 98.75]

Secondary structure (DSSP, 8-state):
-B--TT--GGGGHHHHHHHHHTT-----B---SS-HHHHHHHHHHHHHTS-SSEEEEEETTHHHHHHHHTTSTTEEEEEEES---

Foldseek 3Di:
DEEAPPDFQVVCVVVCVVCVVVVDDDDGFGFPNPDLVSLLVSVLVVLVPDDAADEAEYEAACVSSCVVNCVPPSHPYYHYHPYDD

Radius of gyration: 11.68 Å; chains: 1; bounding box: 31×22×29 Å

Sequence (85 aa):
MVHGAYADGSCWSDVVGILQQAGFRPTVVQHPLTTLEAGVEATRRAIALQDGPTVLVGHSFAGMIVTEAGMDPKVSSLVYVAARV